Protein 7LOG (pdb70)

CATH classification: 1.10.530.40

B-factor: mean 13.82, std 4.46, range [7.45, 34.15]

Solvent-accessible surface area: 8831 Å² total; per-residue (Å²): 94,19,73,112,3,0,101,96,23,43,25,46,138,68,124,10,28,124,47,114,78,39,72,34,4,0,1,5,16,32,80,13,23,134,41,130,46,71,114,36,0,64,71,59,0,39,149,43,37,66,102,129,6,114,2,74,4,69,110,113,33,0,71,135,7,12,67,94,33,2,69,63,8,34,146,2,3,61,181,36,94,154,15,85,62,9,25,65,38,8,57,74,32,25,78,15,0,16,9,0,11,14,32,59,42,30,70,92,39,10,73,76,27,70,54,3,34,127,46,8,85,87,99,122,48,99,94,0,10,87,38,2,28,159,20,152,19,56,105,102,22,53,103,25,0,102,62,0,15,32,0,3,107,45,19,51,66,94,36,34,210

Structure (mmCIF, N/CA/C/O backbone):
data_7LOG
#
_entry.id   7LOG
#
_cell.length_a   60.248
_cell.length_b   60.248
_cell.length_c   96.119
_cell.angle_alpha   90.000
_cell.angle_beta   90.000
_cell.angle_gamma   120.000
#
_symmetry.space_group_name_H-M   'P 32 2 1'
#
loop_
_entity.id
_entity.type
_entity.pdbx_description
1 polymer Lysozyme
2 non-polymer 3-butylpyridine
3 non-polymer BETA-MERCAPTOETHANOL
4 non-polymer 2-AMINO-2-HYDROXYMETHYL-PROPANE-1,3-DIOL
5 water water
#
loop_
_atom_site.group_PDB
_atom_site.id
_atom_site.type_symbol
_atom_site.label_atom_id
_atom_site.label_alt_id
_atom_site.label_comp_id
_atom_site.label_asym_id
_atom_site.label_entity_id
_atom_site.label_seq_id
_atom_site.pdbx_PDB_ins_code
_atom_site.Cartn_x
_atom_site.Cartn_y
_atom_site.Cartn_z
_atom_site.occupancy
_atom_site.B_iso_or_equiv
_atom_site.auth_seq_id
_atom_site.auth_comp_id
_atom_site.auth_asym_id
_atom_site.auth_atom_id
_atom_site.pdbx_PDB_model_num
ATOM 1 N N . ASN A 1 2 ? -19.516 -0.841 10.216 1.00 10.72 2 ASN A N 1
ATOM 2 C CA . ASN A 1 2 ? -20.829 -0.689 10.823 1.00 10.34 2 ASN A CA 1
ATOM 3 C C . ASN A 1 2 ? -21.118 0.805 10.863 1.00 9.25 2 ASN A C 1
ATOM 4 O O . ASN A 1 2 ? -20.259 1.623 10.526 1.00 9.51 2 ASN A O 1
ATOM 9 N N . ILE A 1 3 ? -22.328 1.166 11.285 1.00 9.28 3 ILE A N 1
ATOM 10 C CA . ILE A 1 3 ? -22.743 2.566 11.235 1.00 9.06 3 ILE A CA 1
ATOM 11 C C . ILE A 1 3 ? -21.843 3.446 12.103 1.00 8.69 3 ILE A C 1
ATOM 12 O O . ILE A 1 3 ? -21.587 4.611 11.771 1.00 9.03 3 ILE A O 1
ATOM 17 N N . PHE A 1 4 ? -21.382 2.925 13.245 1.00 8.90 4 PHE A N 1
ATOM 18 C CA . PHE A 1 4 ? -20.528 3.727 14.119 1.00 9.31 4 PHE A CA 1
ATOM 19 C C . PHE A 1 4 ? -19.194 4.030 13.451 1.00 9.60 4 PHE A C 1
ATOM 20 O O . PHE A 1 4 ? -18.730 5.176 13.467 1.00 10.21 4 PHE A O 1
ATOM 28 N N . GLU A 1 5 ? -18.559 3.016 12.851 1.00 10.06 5 GLU A N 1
ATOM 29 C CA . GLU A 1 5 ? -17.289 3.254 12.168 1.00 10.49 5 GLU A CA 1
ATOM 30 C C . GLU A 1 5 ? -17.476 4.190 10.981 1.00 9.73 5 GLU A C 1
ATOM 31 O O . GLU A 1 5 ? -16.642 5.068 10.731 1.00 10.31 5 GLU A O 1
ATOM 37 N N . MET A 1 6 ? -18.570 4.007 10.243 1.00 9.33 6 MET A N 1
ATOM 38 C CA . MET A 1 6 ? -18.847 4.827 9.070 1.00 9.03 6 MET A CA 1
ATOM 39 C C . MET A 1 6 ? -18.988 6.295 9.450 1.00 8.69 6 MET A C 1
ATOM 40 O O . MET A 1 6 ? -18.333 7.171 8.871 1.00 9.26 6 MET A O 1
ATOM 45 N N . LEU A 1 7 ? -19.829 6.582 10.447 1.00 9.19 7 LEU A N 1
ATOM 46 C CA . LEU A 1 7 ? -20.025 7.965 10.857 1.00 8.88 7 LEU A CA 1
ATOM 47 C C . LEU A 1 7 ? -18.801 8.529 11.568 1.00 9.57 7 LEU A C 1
ATOM 48 O O . LEU A 1 7 ? -18.537 9.729 11.470 1.00 10.23 7 LEU A O 1
ATOM 53 N N . ARG A 1 8 ? -18.038 7.697 12.283 1.00 10.13 8 ARG A N 1
ATOM 54 C CA . ARG A 1 8 ? -16.798 8.188 12.879 1.00 11.02 8 ARG A CA 1
ATOM 55 C C . ARG A 1 8 ? -15.828 8.670 11.802 1.00 11.23 8 ARG A C 1
ATOM 56 O O . ARG A 1 8 ? -15.144 9.687 11.978 1.00 12.28 8 ARG A O 1
ATOM 64 N N . ILE A 1 9 ? -15.766 7.957 10.676 1.00 11.01 9 ILE A N 1
ATOM 65 C CA . ILE A 1 9 ? -14.949 8.404 9.550 1.00 11.85 9 ILE A CA 1
ATOM 66 C C . ILE A 1 9 ? -15.482 9.719 8.997 1.00 10.76 9 ILE A C 1
ATOM 67 O O . ILE A 1 9 ? -14.728 10.670 8.767 1.00 12.57 9 ILE A O 1
ATOM 72 N N . ASP A 1 10 ? -16.796 9.790 8.779 1.00 9.48 10 ASP A N 1
ATOM 73 C CA . ASP A 1 10 ? -17.374 10.965 8.135 1.00 9.36 10 ASP A CA 1
ATOM 74 C C . ASP A 1 10 ? -17.350 12.197 9.029 1.00 9.39 10 ASP A C 1
ATOM 75 O O . ASP A 1 10 ? -17.248 13.320 8.523 1.00 11.62 10 ASP A O 1
ATOM 80 N N . GLU A 1 11 ? -17.445 12.020 10.345 1.00 9.28 11 GLU A N 1
ATOM 81 C CA . GLU A 1 11 ? -17.583 13.148 11.260 1.00 9.32 11 GLU A CA 1
ATOM 82 C C . GLU A 1 11 ? -16.299 13.517 11.994 1.00 10.31 11 GLU A C 1
ATOM 83 O O . GLU A 1 11 ? -16.188 14.648 12.483 1.00 11.78 11 GLU A O 1
ATOM 89 N N . GLY A 1 12 ? -15.344 12.612 12.089 1.00 10.82 12 GLY A N 1
ATOM 90 C CA . GLY A 1 12 ? -14.162 12.879 12.884 1.00 11.62 12 GLY A CA 1
ATOM 91 C C . GLY A 1 12 ? -14.472 12.859 14.376 1.00 10.55 12 GLY A C 1
ATOM 92 O O . GLY A 1 12 ? -15.558 12.488 14.819 1.00 11.48 12 GLY A O 1
ATOM 93 N N . LEU A 1 13 ? -13.480 13.282 15.156 1.00 11.80 13 LEU A N 1
ATOM 94 C CA . LEU A 1 13 ? -13.615 13.376 16.606 1.00 12.36 13 LEU A CA 1
ATOM 95 C C . LEU A 1 13 ? -12.872 14.612 17.079 1.00 12.70 13 LEU A C 1
ATOM 96 O O . LEU A 1 13 ? -11.660 14.724 16.869 1.00 14.00 13 LEU A O 1
ATOM 101 N N . ARG A 1 14 ? -13.596 15.538 17.706 1.00 11.93 14 ARG A N 1
ATOM 102 C CA . ARG A 1 14 ? -13.004 16.731 18.298 1.00 12.77 14 ARG A CA 1
ATOM 103 C C . ARG A 1 14 ? -13.583 16.918 19.692 1.00 11.67 14 ARG A C 1
ATOM 104 O O . ARG A 1 14 ? -14.797 16.821 19.881 1.00 13.21 14 ARG A O 1
ATOM 112 N N . LEU A 1 15 ? -12.720 17.181 20.667 1.00 11.36 15 LEU A N 1
ATOM 113 C CA . LEU A 1 15 ? -13.136 17.224 22.062 1.00 12.49 15 LEU A CA 1
ATOM 114 C C . LEU A 1 15 ? -13.473 18.629 22.551 1.00 11.41 15 LEU A C 1
ATOM 115 O O . LEU A 1 15 ? -13.931 18.779 23.686 1.00 12.89 15 LEU A O 1
ATOM 120 N N . LYS A 1 16 ? -13.269 19.649 21.727 1.00 12.83 16 LYS A N 1
ATOM 121 C CA . LYS A 1 16 ? -13.629 21.022 22.041 1.00 12.29 16 LYS A CA 1
ATOM 122 C C . LYS A 1 16 ? -14.656 21.497 21.024 1.00 10.29 16 LYS A C 1
ATOM 123 O O . LYS A 1 16 ? -14.664 21.041 19.875 1.00 11.31 16 LYS A O 1
ATOM 129 N N . ILE A 1 17 ? -15.514 22.431 21.441 1.00 11.18 17 ILE A N 1
ATOM 130 C CA . ILE A 1 17 ? -16.528 22.972 20.540 1.00 10.27 17 ILE A CA 1
ATOM 131 C C . ILE A 1 17 ? -15.864 23.452 19.264 1.00 9.60 17 ILE A C 1
ATOM 132 O O . ILE A 1 17 ? -14.832 24.130 19.298 1.00 11.93 17 ILE A O 1
ATOM 137 N N . TYR A 1 18 ? -16.446 23.073 18.132 1.00 10.30 18 TYR A N 1
ATOM 138 C CA . TYR A 1 18 ? -15.993 23.459 16.810 1.00 11.93 18 TYR A CA 1
ATOM 139 C C . TYR A 1 18 ? -17.213 23.877 16.002 1.00 10.52 18 TYR A C 1
ATOM 140 O O . TYR A 1 18 ? -18.350 23.802 16.474 1.00 12.04 18 TYR A O 1
ATOM 149 N N . LYS A 1 19 ? -16.990 24.320 14.775 1.00 12.86 19 LYS A N 1
ATOM 150 C CA . LYS A 1 19 ? -18.087 24.632 13.875 1.00 12.30 19 LYS A CA 1
ATOM 151 C C . LYS A 1 19 ? -18.159 23.579 12.780 1.00 12.12 19 LYS A C 1
ATOM 152 O O . LYS A 1 19 ? -17.129 23.159 12.236 1.00 13.88 19 LYS A O 1
ATOM 158 N N . ASP A 1 20 ? -19.376 23.143 12.477 1.00 11.95 20 ASP A N 1
ATOM 159 C CA . ASP A 1 20 ? -19.580 22.167 11.414 1.00 12.22 20 ASP A CA 1
ATOM 160 C C . ASP A 1 20 ? -19.433 22.840 10.053 1.00 10.95 20 ASP A C 1
ATOM 161 O O . ASP A 1 20 ? -19.096 24.020 9.944 1.00 11.96 20 ASP A O 1
ATOM 166 N N . THR A 1 21 ? -19.710 22.090 8.988 1.00 10.88 21 THR A N 1
ATOM 167 C CA . THR A 1 21 ? -19.528 22.631 7.650 1.00 11.37 21 THR A CA 1
ATOM 168 C C . THR A 1 21 ? -20.503 23.759 7.335 1.00 11.82 21 THR A C 1
ATOM 169 O O . THR A 1 21 ? -20.266 24.507 6.378 1.00 13.62 21 THR A O 1
ATOM 173 N N . GLU A 1 22 ? -21.597 23.883 8.092 1.00 11.86 22 GLU A N 1
ATOM 174 C CA . GLU A 1 22 ? -22.558 24.963 7.927 1.00 13.06 22 GLU A CA 1
ATOM 175 C C . GLU A 1 22 ? -22.285 26.139 8.854 1.00 12.67 22 GLU A C 1
ATOM 176 O O . GLU A 1 22 ? -23.020 27.128 8.807 1.00 14.88 22 GLU A O 1
ATOM 182 N N . GLY A 1 23 ? -21.251 26.056 9.687 1.00 12.24 23 GLY A N 1
ATOM 183 C CA . GLY A 1 23 ? -20.922 27.116 10.616 1.00 13.12 23 GLY A CA 1
ATOM 184 C C . GLY A 1 23 ? -21.559 27.006 11.982 1.00 11.69 23 GLY A C 1
ATOM 185 O O . GLY A 1 23 ? -21.479 27.968 12.756 1.00 13.78 23 GLY A O 1
ATOM 186 N N . TYR A 1 24 ? -22.162 25.868 12.320 1.00 10.74 24 TYR A N 1
ATOM 187 C CA . TYR A 1 24 ? -22.910 25.722 13.562 1.00 10.99 24 TYR A CA 1
ATOM 188 C C . TYR A 1 24 ? -22.060 25.048 14.631 1.00 9.82 24 TYR A C 1
ATOM 189 O O . TYR A 1 24 ? -21.323 24.100 14.351 1.00 10.39 24 TYR A O 1
ATOM 198 N N . TYR A 1 25 ? -22.204 25.508 15.872 1.00 10.37 25 TYR A N 1
ATOM 199 C CA . TYR A 1 25 ? -21.448 24.940 16.985 1.00 10.00 25 TYR A CA 1
ATOM 200 C C . TYR A 1 25 ? -21.787 23.470 17.204 1.00 9.29 25 TYR A C 1
ATOM 201 O O . TYR A 1 25 ? -22.960 23.092 17.301 1.00 10.01 25 TYR A O 1
ATOM 210 N N . THR A 1 26 ? -20.736 22.660 17.317 1.00 9.27 26 THR A N 1
ATOM 211 C CA . THR A 1 26 ? -20.777 21.206 17.304 1.00 9.23 26 THR A CA 1
ATOM 212 C C . THR A 1 26 ? -19.672 20.724 18.242 1.00 9.41 26 THR A C 1
ATOM 213 O O . THR A 1 26 ? -18.752 21.479 18.568 1.00 9.96 26 THR A O 1
ATOM 217 N N . ILE A 1 27 ? -19.745 19.467 18.681 1.00 9.38 27 ILE A N 1
ATOM 218 C CA . ILE A 1 27 ? -18.663 18.875 19.464 1.00 9.74 27 ILE A CA 1
ATOM 219 C C . ILE A 1 27 ? -18.646 17.372 19.231 1.00 9.05 27 ILE A C 1
ATOM 220 O O . ILE A 1 27 ? -19.618 16.783 18.747 1.00 9.08 27 ILE A O 1
ATOM 225 N N . GLY A 1 28 ? -17.522 16.752 19.570 1.00 9.66 28 GLY A N 1
ATOM 226 C CA . GLY A 1 28 ? -17.465 15.302 19.585 1.00 9.42 28 GLY A CA 1
ATOM 227 C C . GLY A 1 28 ? -17.413 14.722 18.187 1.00 9.32 28 GLY A C 1
ATOM 228 O O . GLY A 1 28 ? -16.639 15.172 17.331 1.00 10.21 28 GLY A O 1
ATOM 229 N N . ILE A 1 29 ? -18.242 13.703 17.961 1.00 9.08 29 ILE A N 1
ATOM 230 C CA . ILE A 1 29 ? -18.375 13.039 16.674 1.00 9.25 29 ILE A CA 1
ATOM 231 C C . ILE A 1 29 ? -19.606 13.624 15.985 1.00 8.80 29 ILE A C 1
ATOM 232 O O . ILE A 1 29 ? -20.651 12.974 15.869 1.00 9.42 29 ILE A O 1
ATOM 237 N N . GLY A 1 30 ? -19.505 14.889 15.587 1.00 9.61 30 GLY A N 1
ATOM 238 C CA . GLY A 1 30 ? -20.589 15.537 14.876 1.00 10.18 30 GLY A CA 1
ATOM 239 C C . GLY A 1 30 ? -21.848 15.809 15.677 1.00 9.66 30 GLY A C 1
ATOM 240 O O . GLY A 1 30 ? -22.942 15.815 15.101 1.00 10.35 30 GLY A O 1
ATOM 241 N N . HIS A 1 31 ? -21.737 16.057 16.978 1.00 9.18 31 HIS A N 1
ATOM 242 C CA . HIS A 1 31 ? -22.919 16.361 17.776 1.00 9.87 31 HIS A CA 1
ATOM 243 C C . HIS A 1 31 ? -23.256 17.844 17.656 1.00 9.28 31 HIS A C 1
ATOM 244 O O . HIS A 1 31 ? -22.571 18.689 18.242 1.00 9.52 31 HIS A O 1
ATOM 251 N N . LEU A 1 32 ? -24.335 18.166 16.941 1.00 10.68 32 LEU A N 1
ATOM 252 C CA . LEU A 1 32 ? -24.783 19.552 16.839 1.00 10.49 32 LEU A CA 1
ATOM 253 C C . LEU A 1 32 ? -25.221 20.064 18.208 1.00 10.27 32 LEU A C 1
ATOM 254 O O . LEU A 1 32 ? -26.012 19.420 18.904 1.00 12.02 32 LEU A O 1
ATOM 259 N N . LEU A 1 33 ? -24.715 21.237 18.591 1.00 10.08 33 LEU A N 1
ATOM 260 C CA . LEU A 1 33 ? -25.121 21.861 19.842 1.00 10.44 33 LEU A CA 1
ATOM 261 C C . LEU A 1 33 ? -26.226 22.889 19.646 1.00 11.48 33 LEU A C 1
ATOM 262 O O . LEU A 1 33 ? -27.226 22.865 20.371 1.00 12.76 33 LEU A O 1
ATOM 267 N N . THR A 1 34 ? -26.071 23.788 18.677 1.00 12.32 34 THR A N 1
ATOM 268 C CA . THR A 1 34 ? -27.077 24.813 18.445 1.00 12.66 34 THR A CA 1
ATOM 269 C C . THR A 1 34 ? -26.810 25.447 17.093 1.00 12.66 34 THR A C 1
ATOM 270 O O . THR A 1 34 ? -25.674 25.457 16.619 1.00 12.97 34 THR A O 1
ATOM 274 N N . LYS A 1 35 ? -27.866 25.976 16.485 1.00 14.14 35 LYS A N 1
ATOM 275 C CA . LYS A 1 35 ? -27.721 26.828 15.316 1.00 14.96 35 LYS A CA 1
ATOM 276 C C . LYS A 1 35 ? -27.620 28.302 15.685 1.00 15.63 35 LYS A C 1
ATOM 277 O O . LYS A 1 35 ? -27.450 29.143 14.795 1.00 16.92 35 LYS A O 1
ATOM 283 N N . SER A 1 36 ? -27.690 28.625 16.973 1.00 15.48 36 SER A N 1
ATOM 284 C CA . SER A 1 36 ? -27.563 30.006 17.407 1.00 16.34 36 SER A CA 1
ATOM 285 C C . SER A 1 36 ? -26.122 30.474 17.232 1.00 15.31 36 SER A C 1
ATOM 286 O O . SER A 1 36 ? -25.186 29.693 17.425 1.00 15.02 36 SER A O 1
ATOM 289 N N . PRO A 1 37 ? -25.905 31.746 16.879 1.00 16.36 37 PRO A N 1
ATOM 290 C CA . PRO A 1 37 ? -24.532 32.264 16.810 1.00 17.17 37 PRO A CA 1
ATOM 291 C C . PRO A 1 37 ? -23.880 32.475 18.169 1.00 16.42 37 PRO A C 1
ATOM 292 O O . PRO A 1 37 ? -22.705 32.859 18.219 1.00 18.51 37 PRO A O 1
ATOM 296 N N . SER A 1 38 ? -24.582 32.209 19.267 1.00 15.70 38 SER A N 1
ATOM 297 C CA . SER A 1 38 ? -24.067 32.467 20.605 1.00 15.40 38 SER A CA 1
ATOM 298 C C . SER A 1 38 ? -23.269 31.266 21.106 1.00 14.07 38 SER A C 1
ATOM 299 O O . SER A 1 38 ? -23.826 30.177 21.301 1.00 14.20 38 SER A O 1
ATOM 302 N N . LEU A 1 39 ? -21.969 31.471 21.332 1.00 14.13 39 LEU A N 1
ATOM 303 C CA . LEU A 1 39 ? -21.155 30.421 21.934 1.00 14.08 39 LEU A CA 1
ATOM 304 C C . LEU A 1 39 ? -21.650 30.070 23.331 1.00 12.48 39 LEU A C 1
ATOM 305 O O . LEU A 1 39 ? -21.580 28.905 23.741 1.00 12.71 39 LEU A O 1
ATOM 310 N N . ASN A 1 40 ? -22.164 31.054 24.073 1.00 13.65 40 ASN A N 1
ATOM 311 C CA . ASN A 1 40 ? -22.715 30.754 25.389 1.00 13.04 40 ASN A CA 1
ATOM 312 C C . ASN A 1 40 ? -23.909 29.816 25.279 1.00 12.19 40 ASN A C 1
ATOM 313 O O . ASN A 1 40 ? -24.059 28.895 26.089 1.00 12.14 40 ASN A O 1
ATOM 318 N N . ALA A 1 41 ? -24.765 30.022 24.276 1.00 13.29 41 ALA A N 1
ATOM 319 C CA . ALA A 1 41 ? -25.884 29.109 24.075 1.00 12.77 41 ALA A CA 1
ATOM 320 C C . ALA A 1 41 ? -25.393 27.700 23.777 1.00 11.09 41 ALA A C 1
ATOM 321 O O . ALA A 1 41 ? -25.968 26.720 24.267 1.00 11.39 41 ALA A O 1
ATOM 323 N N . ALA A 1 42 ? -24.338 27.580 22.963 1.00 10.91 42 ALA A N 1
ATOM 324 C CA . ALA A 1 42 ? -23.764 26.269 22.673 1.00 10.74 42 ALA A CA 1
ATOM 325 C C . ALA A 1 42 ? -23.212 25.619 23.931 1.00 9.86 42 ALA A C 1
ATOM 326 O O . ALA A 1 42 ? -23.376 24.410 24.138 1.00 10.69 42 ALA A O 1
ATOM 328 N N . LYS A 1 43 ? -22.539 26.408 24.775 1.00 10.52 43 LYS A N 1
ATOM 329 C CA . LYS A 1 43 ? -21.975 25.874 26.011 1.00 11.39 43 LYS A CA 1
ATOM 330 C C . LYS A 1 43 ? -23.065 25.388 26.958 1.00 10.55 43 LYS A C 1
ATOM 331 O O . LYS A 1 43 ? -22.903 24.360 27.625 1.00 10.99 43 LYS A O 1
ATOM 337 N N . SER A 1 44 ? -24.187 26.105 27.019 1.00 10.79 44 SER A N 1
ATOM 338 C CA . SER A 1 44 ? -25.307 25.641 27.833 1.00 11.30 44 SER A CA 1
ATOM 339 C C . SER A 1 44 ? -25.844 24.317 27.310 1.00 10.89 44 SER A C 1
ATOM 340 O O . SER A 1 44 ? -26.090 23.383 28.083 1.00 11.42 44 SER A O 1
ATOM 343 N N . GLU A 1 45 ? -26.034 24.215 25.992 1.00 10.90 45 GLU A N 1
ATOM 344 C CA . GLU A 1 45 ? -26.492 22.952 25.425 1.00 10.55 45 GLU A CA 1
ATOM 345 C C . GLU A 1 45 ? -25.528 21.825 25.761 1.00 10.26 45 GLU A C 1
ATOM 346 O O . GLU A 1 45 ? -25.954 20.713 26.096 1.00 10.95 45 GLU A O 1
ATOM 352 N N . LEU A 1 46 ? -24.223 22.098 25.694 1.00 10.13 46 LEU A N 1
ATOM 353 C CA . LEU A 1 46 ? -23.242 21.064 26.002 1.00 10.52 46 LEU A CA 1
ATOM 354 C C . LEU A 1 46 ? -23.370 20.602 27.448 1.00 9.52 46 LEU A C 1
ATOM 355 O O . LEU A 1 46 ? -23.393 19.399 27.730 1.00 10.38 46 LEU A O 1
ATOM 360 N N . ASP A 1 47 ? -23.447 21.550 28.382 1.00 9.62 47 ASP A N 1
ATOM 361 C CA . ASP A 1 47 ? -23.537 21.184 29.789 1.00 10.67 47 ASP A CA 1
ATOM 362 C C . ASP A 1 47 ? -24.792 20.367 30.062 1.00 10.40 47 ASP A C 1
ATOM 363 O O . ASP A 1 47 ? -24.757 19.397 30.826 1.00 11.29 47 ASP A O 1
ATOM 368 N N . LYS A 1 48 ? -25.909 20.754 29.448 1.00 10.19 48 LYS A N 1
ATOM 369 C CA . LYS A 1 48 ? -27.153 19.996 29.566 1.00 10.51 48 LYS A CA 1
ATOM 370 C C . LYS A 1 48 ? -26.996 18.580 29.017 1.00 10.12 48 LYS A C 1
ATOM 371 O O . LYS A 1 48 ? -27.485 17.608 29.614 1.00 10.08 48 LYS A O 1
ATOM 377 N N . ALA A 1 49 ? -26.304 18.447 27.881 1.00 9.70 49 ALA A N 1
ATOM 378 C CA . ALA A 1 49 ? -26.145 17.144 27.241 1.00 10.23 49 ALA A CA 1
ATOM 379 C C . ALA A 1 49 ? -25.263 16.209 28.061 1.00 9.45 49 ALA A C 1
ATOM 380 O O . ALA A 1 49 ? -25.513 14.999 28.111 1.00 10.14 49 ALA A O 1
ATOM 382 N N . ILE A 1 50 ? -24.207 16.745 28.677 1.00 10.16 50 ILE A N 1
ATOM 383 C CA . ILE A 1 50 ? -23.232 15.928 29.400 1.00 10.71 50 ILE A CA 1
ATOM 384 C C . ILE A 1 50 ? -23.608 15.748 30.871 1.00 11.82 50 ILE A C 1
ATOM 385 O O . ILE A 1 50 ?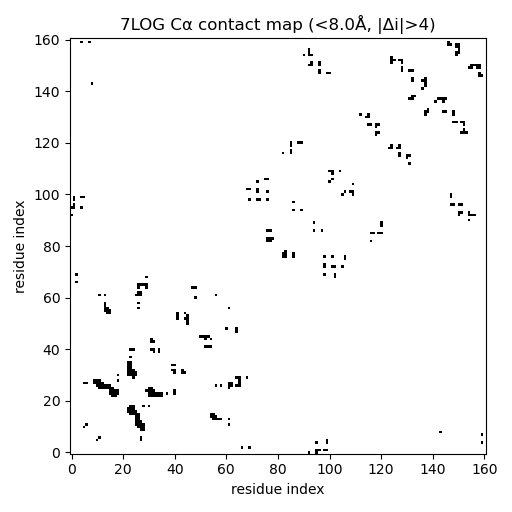 -23.250 14.736 31.486 1.00 12.18 50 ILE A O 1
ATOM 390 N N . GLY A 1 51 ? -24.306 16.714 31.455 1.00 11.02 51 GLY A N 1
ATOM 391 C CA . GLY A 1 51 ? -24.652 16.655 32.859 1.00 12.09 51 GLY A CA 1
ATOM 392 C C . GLY A 1 51 ? -23.615 17.229 33.795 1.00 11.87 51 GLY A C 1
ATOM 393 O O . GLY A 1 51 ? -23.611 16.879 34.982 1.00 13.84 51 GLY A O 1
ATOM 394 N N . ARG A 1 52 ? -22.734 18.096 33.307 1.00 12.23 52 ARG A N 1
ATOM 395 C CA . ARG A 1 52 ? -21.771 18.782 34.156 1.00 13.76 52 ARG A CA 1
ATOM 396 C C . ARG A 1 52 ? -21.355 20.056 33.440 1.00 12.41 52 ARG A C 1
ATOM 397 O O . ARG A 1 52 ? -21.650 20.252 32.262 1.00 12.38 52 ARG A O 1
ATOM 405 N N . ASN A 1 53 ? -20.656 20.917 34.171 1.00 12.80 53 ASN A N 1
ATOM 406 C CA . ASN A 1 53 ? -20.149 22.177 33.639 1.00 13.08 53 ASN A CA 1
ATOM 407 C C . ASN A 1 53 ? -18.864 21.885 32.871 1.00 12.94 53 ASN A C 1
ATOM 408 O O . ASN A 1 53 ? -17.819 21.625 33.476 1.00 13.96 53 ASN A O 1
ATOM 413 N N . CYS A 1 54 ? -18.935 21.927 31.540 1.00 12.52 54 CYS A N 1
ATOM 414 C CA . CYS A 1 54 ? -17.858 21.439 30.686 1.00 13.09 54 CYS A CA 1
ATOM 415 C C . CYS A 1 54 ? -16.914 22.519 30.189 1.00 13.08 54 CYS A C 1
ATOM 416 O O . CYS A 1 54 ? -15.812 22.184 29.735 1.00 14.23 54 CYS A O 1
ATOM 419 N N . ASN A 1 55 ? -17.341 23.774 30.169 1.00 14.28 55 ASN A N 1
ATOM 420 C CA . ASN A 1 55 ? -16.498 24.846 29.646 1.00 18.26 55 ASN A CA 1
ATOM 421 C C . ASN A 1 55 ? -16.142 24.621 28.172 1.00 16.56 55 ASN A C 1
ATOM 422 O O . ASN A 1 55 ? -15.089 25.059 27.708 1.00 17.83 55 ASN A O 1
ATOM 427 N N . GLY A 1 56 ? -16.995 23.919 27.419 1.00 13.68 56 GLY A N 1
ATOM 428 C CA . GLY A 1 56 ? -16.753 23.704 26.004 1.00 12.90 56 GLY A CA 1
ATOM 429 C C . GLY A 1 56 ? -15.830 22.557 25.656 1.00 11.31 56 GLY A C 1
ATOM 430 O O . GLY A 1 56 ? -15.425 22.449 24.491 1.00 11.84 56 GLY A O 1
ATOM 431 N N . VAL A 1 57 ? -15.501 21.688 26.612 1.00 11.69 57 VAL A N 1
ATOM 432 C CA . VAL A 1 57 ? -14.544 20.607 26.411 1.00 11.73 57 VAL A CA 1
ATOM 433 C C . VAL A 1 57 ? -15.104 19.336 27.033 1.00 11.44 57 VAL A C 1
ATOM 434 O O . VAL A 1 57 ? -15.614 19.363 28.159 1.00 12.07 57 VAL A O 1
ATOM 438 N N . ILE A 1 58 ? -14.986 18.213 26.313 1.00 12.07 58 ILE A N 1
ATOM 439 C CA . ILE A 1 58 ? -15.445 16.918 26.802 1.00 11.18 58 ILE A CA 1
ATOM 440 C C . ILE A 1 58 ? -14.326 15.888 26.665 1.00 11.91 58 ILE A C 1
ATOM 441 O O . ILE A 1 58 ? -13.302 16.127 26.024 1.00 13.38 58 ILE A O 1
ATOM 446 N N . THR A 1 59 ? -14.535 14.729 27.286 1.00 12.81 59 THR A N 1
ATOM 447 C CA . THR A 1 59 ? -13.626 13.601 27.151 1.00 13.82 59 THR A CA 1
ATOM 448 C C . THR A 1 59 ? -14.045 12.715 25.979 1.00 12.97 59 THR A C 1
ATOM 449 O O . THR A 1 59 ? -15.157 12.810 25.452 1.00 12.03 59 THR A O 1
ATOM 453 N N . LYS A 1 60 ? -13.135 11.823 25.584 1.00 14.37 60 LYS A N 1
ATOM 454 C CA . LYS A 1 60 ? -13.443 10.883 24.510 1.00 14.26 60 LYS A CA 1
ATOM 455 C C . LYS A 1 60 ? -14.607 9.975 24.887 1.00 12.93 60 LYS A C 1
ATOM 456 O O . LYS A 1 60 ? -15.482 9.700 24.054 1.00 12.33 60 LYS A O 1
ATOM 462 N N . ASP A 1 61 ? -14.642 9.506 26.140 1.00 13.96 61 ASP A N 1
ATOM 463 C CA . ASP A 1 61 ? -15.762 8.684 26.592 1.00 13.41 61 ASP A CA 1
ATOM 464 C C . ASP A 1 61 ? -17.080 9.433 26.443 1.00 11.90 61 ASP A C 1
ATOM 465 O O . ASP A 1 61 ? -18.083 8.862 25.999 1.00 11.96 61 ASP A O 1
ATOM 470 N N . GLU A 1 62 ? -17.099 10.711 26.831 1.00 11.77 62 GLU A N 1
ATOM 471 C CA . GLU A 1 62 ? -18.316 11.507 26.709 1.00 11.29 62 GLU A CA 1
ATOM 472 C C . GLU A 1 62 ? -18.708 11.698 25.249 1.00 10.84 62 GLU A C 1
ATOM 473 O O . GLU A 1 62 ? -19.891 11.597 24.897 1.00 10.42 62 GLU A O 1
ATOM 479 N N . ALA A 1 63 ? -17.728 11.966 24.380 1.00 10.58 63 ALA A N 1
ATOM 480 C CA . ALA A 1 63 ? -18.020 12.086 22.955 1.00 10.35 63 ALA A CA 1
ATOM 481 C C . ALA A 1 63 ? -18.628 10.799 22.411 1.00 10.26 63 ALA A C 1
ATOM 482 O O . ALA A 1 63 ? -19.573 10.833 21.613 1.00 9.95 63 ALA A O 1
ATOM 484 N N . GLU A 1 64 ? -18.091 9.652 22.818 1.00 10.52 64 GLU A N 1
ATOM 485 C CA . GLU A 1 64 ? -18.601 8.381 22.316 1.00 10.73 64 GLU A CA 1
ATOM 486 C C . GLU A 1 64 ? -19.995 8.079 22.849 1.00 9.55 64 GLU A C 1
ATOM 487 O O . GLU A 1 64 ? -20.812 7.475 22.140 1.00 10.11 64 GLU A O 1
ATOM 493 N N . LYS A 1 65 ? -20.278 8.493 24.086 1.00 10.27 65 LYS A N 1
ATOM 494 C CA . LYS A 1 65 ? -21.613 8.324 24.650 1.00 10.89 65 LYS A CA 1
ATOM 495 C C . LYS A 1 65 ? -22.638 9.165 23.901 1.00 9.79 65 LYS A C 1
ATOM 496 O O . LYS A 1 65 ? -23.715 8.674 23.541 1.00 10.48 65 LYS A O 1
ATOM 502 N N . LEU A 1 66 ? -22.331 10.448 23.681 1.00 9.90 66 LEU A N 1
ATOM 503 C CA . LEU A 1 66 ? -23.226 11.291 22.893 1.00 10.04 66 LEU A CA 1
ATOM 504 C C . LEU A 1 66 ? -23.444 10.700 21.511 1.00 9.64 66 LEU A C 1
ATOM 505 O O . LEU A 1 66 ? -24.562 10.717 20.987 1.00 10.18 66 LEU A O 1
ATOM 510 N N . PHE A 1 67 ? -22.374 10.190 20.900 1.00 9.17 67 PHE A N 1
ATOM 511 C CA . PHE A 1 67 ? -22.460 9.608 19.566 1.00 9.07 67 PHE A CA 1
ATOM 512 C C . PHE A 1 67 ? -23.414 8.418 19.537 1.00 9.06 67 PHE A C 1
ATOM 513 O O . PHE A 1 67 ? -24.245 8.307 18.630 1.00 9.12 67 PHE A O 1
ATOM 521 N N . ASN A 1 68 ? -23.327 7.524 20.528 1.00 9.31 68 ASN A N 1
ATOM 522 C CA . ASN A 1 68 ? -24.256 6.396 20.573 1.00 9.81 68 ASN A CA 1
ATOM 523 C C . ASN A 1 68 ? -25.695 6.886 20.680 1.00 9.39 68 ASN A C 1
ATOM 524 O O . ASN A 1 68 ? -26.592 6.362 20.010 1.00 10.06 68 ASN A O 1
ATOM 529 N N . GLN A 1 69 ? -25.934 7.886 21.535 1.00 9.30 69 GLN A N 1
ATOM 530 C CA . GLN A 1 69 ? -27.273 8.453 21.653 1.00 9.45 69 GLN A CA 1
ATOM 531 C C . GLN A 1 69 ? -27.746 9.031 20.326 1.00 9.51 69 GLN A C 1
ATOM 532 O O . GLN A 1 69 ? -28.911 8.865 19.949 1.00 10.16 69 GLN A O 1
ATOM 538 N N . ASP A 1 70 ? -26.856 9.731 19.617 1.00 9.39 70 ASP A N 1
ATOM 539 C CA . ASP A 1 70 ? -27.230 10.391 18.373 1.00 9.54 70 ASP A CA 1
ATOM 540 C C . ASP A 1 70 ? -27.525 9.380 17.268 1.00 9.33 70 ASP A C 1
ATOM 541 O O . ASP A 1 70 ? -28.451 9.580 16.473 1.00 10.86 70 ASP A O 1
ATOM 546 N N . VAL A 1 71 ? -26.733 8.309 17.177 1.00 9.03 71 VAL A N 1
ATOM 547 C CA . VAL A 1 71 ? -27.018 7.262 16.199 1.00 8.91 71 VAL A CA 1
ATOM 548 C C . VAL A 1 71 ? -28.362 6.614 16.503 1.00 9.11 71 VAL A C 1
ATOM 549 O O . VAL A 1 71 ? -29.196 6.414 15.609 1.00 9.98 71 VAL A O 1
ATOM 553 N N . ASP A 1 72 ? -28.595 6.286 17.778 1.00 9.68 72 ASP A N 1
ATOM 554 C CA . ASP A 1 72 ? -29.866 5.671 18.146 1.00 10.69 72 ASP A CA 1
ATOM 555 C C . ASP A 1 72 ? -31.034 6.589 17.821 1.00 10.77 72 ASP A C 1
ATOM 556 O O . ASP A 1 72 ? -32.085 6.125 17.365 1.00 11.54 72 ASP A O 1
ATOM 561 N N . ALA A 1 73 ? -30.870 7.894 18.057 1.00 11.23 73 ALA A N 1
ATOM 562 C CA . ALA A 1 73 ? -31.938 8.841 17.761 1.00 12.33 73 ALA A CA 1
ATOM 563 C C . ALA A 1 73 ? -32.250 8.869 16.269 1.00 11.84 73 ALA A C 1
ATOM 564 O O . ALA A 1 73 ? -33.415 8.988 15.873 1.00 13.17 73 ALA A O 1
ATOM 566 N N . ALA A 1 74 ? -31.221 8.754 15.425 1.00 11.41 74 ALA A N 1
ATOM 567 C CA . ALA A 1 74 ? -31.447 8.717 13.984 1.00 11.20 74 ALA A CA 1
ATOM 568 C C . ALA A 1 74 ? -32.226 7.468 13.587 1.00 10.49 74 ALA A C 1
ATOM 569 O O . ALA A 1 74 ? -33.170 7.533 12.789 1.00 11.82 74 ALA A O 1
ATOM 571 N N . VAL A 1 75 ? -31.836 6.315 14.140 1.00 10.49 75 VAL A N 1
ATOM 572 C CA . VAL A 1 75 ? -32.539 5.061 13.865 1.00 10.99 75 VAL A CA 1
ATOM 573 C C . VAL A 1 75 ? -33.990 5.150 14.312 1.00 11.34 75 VAL A C 1
ATOM 574 O O . VAL A 1 75 ? -34.912 4.784 13.574 1.00 12.06 75 VAL A O 1
ATOM 578 N N . ARG A 1 76 ? -34.214 5.601 15.544 1.00 12.75 76 ARG A N 1
ATOM 579 C CA . ARG A 1 76 ? -35.586 5.661 16.032 1.00 15.10 76 ARG A CA 1
ATOM 580 C C . ARG A 1 76 ? -36.416 6.664 15.240 1.00 15.68 76 ARG A C 1
ATOM 581 O O . ARG A 1 76 ? -37.614 6.442 15.033 1.00 16.80 76 ARG A O 1
ATOM 589 N N . GLY A 1 77 ? -35.800 7.747 14.767 1.00 15.16 77 GLY A N 1
ATOM 590 C CA . GLY A 1 77 ? -36.522 8.682 13.919 1.00 16.65 77 GLY A CA 1
ATOM 591 C C . GLY A 1 77 ? -36.965 8.058 12.610 1.00 14.66 77 GLY A C 1
ATOM 592 O O . GLY A 1 77 ? -38.085 8.292 12.147 1.00 16.50 77 GLY A O 1
ATOM 593 N N . ILE A 1 78 ? -36.089 7.262 11.990 1.00 12.00 78 ILE A N 1
ATOM 594 C CA . ILE A 1 78 ? -36.474 6.519 10.794 1.00 11.44 78 ILE A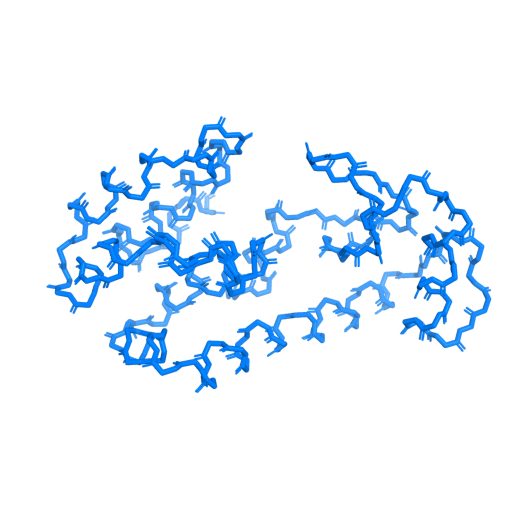 CA 1
ATOM 595 C C . ILE A 1 78 ? -37.644 5.594 11.101 1.00 11.54 78 ILE A C 1
ATOM 596 O O . ILE A 1 78 ? -38.642 5.558 10.372 1.00 12.27 78 ILE A O 1
ATOM 601 N N . LEU A 1 79 ? -37.540 4.834 12.192 1.00 11.77 79 LEU A N 1
ATOM 602 C CA . LEU A 1 79 ? -38.546 3.819 12.479 1.00 12.75 79 LEU A CA 1
ATOM 603 C C . LEU A 1 79 ? -39.893 4.417 12.856 1.00 14.38 79 LEU A C 1
ATOM 604 O O . LEU A 1 79 ? -40.919 3.749 12.688 1.00 16.20 79 LEU A O 1
ATOM 609 N N . ARG A 1 80 ? -39.918 5.653 13.347 1.00 13.52 80 ARG A N 1
ATOM 610 C CA . ARG A 1 80 ? -41.170 6.313 13.691 1.00 15.32 80 ARG A CA 1
ATOM 611 C C . ARG A 1 80 ? -41.788 7.062 12.519 1.00 14.30 80 ARG A C 1
ATOM 612 O O . ARG A 1 80 ? -42.917 7.552 12.642 1.00 17.56 80 ARG A O 1
ATOM 620 N N . ASN A 1 81 ? -41.088 7.155 11.394 1.00 13.93 81 ASN A N 1
ATOM 621 C CA . ASN A 1 81 ? -41.508 7.979 10.271 1.00 14.41 81 ASN A CA 1
ATOM 622 C C . ASN A 1 81 ? -42.187 7.087 9.238 1.00 14.11 81 ASN A C 1
ATOM 623 O O . ASN A 1 81 ? -41.568 6.154 8.715 1.00 14.05 81 ASN A O 1
ATOM 628 N N . ALA A 1 82 ? -43.456 7.378 8.940 1.00 15.79 82 ALA A N 1
ATOM 629 C CA . ALA A 1 82 ? -44.240 6.503 8.076 1.00 17.00 82 ALA A CA 1
ATOM 630 C C . ALA A 1 82 ? -43.722 6.465 6.644 1.00 16.14 82 ALA A C 1
ATOM 631 O O . ALA A 1 82 ? -44.012 5.507 5.920 1.00 17.58 82 ALA A O 1
ATOM 633 N N . LYS A 1 83 ? -42.974 7.479 6.215 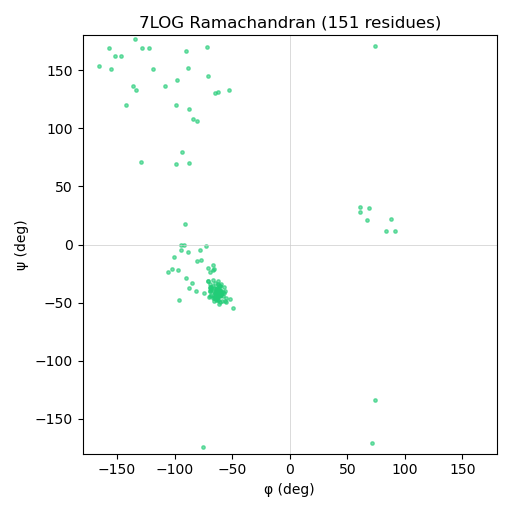1.00 16.15 83 LYS A N 1
ATOM 634 C CA . LYS A 1 83 ? -42.401 7.472 4.875 1.00 16.37 83 LYS A CA 1
ATOM 635 C C . LYS A 1 83 ? -41.045 6.780 4.832 1.00 14.37 83 LYS A C 1
ATOM 636 O O . LYS A 1 83 ? -40.742 6.074 3.863 1.00 16.15 83 LYS A O 1
ATOM 642 N N . LEU A 1 84 ? -40.228 6.956 5.872 1.00 13.18 84 LEU A N 1
ATOM 643 C CA . LEU A 1 84 ? -38.877 6.404 5.864 1.00 12.35 84 LEU A CA 1
ATOM 644 C C . LEU A 1 84 ? -38.858 4.929 6.247 1.00 11.75 84 LEU A C 1
ATOM 645 O O . LEU A 1 84 ? -38.102 4.147 5.657 1.00 11.75 84 LEU A O 1
ATOM 650 N N . LYS A 1 85 ? -39.664 4.534 7.237 1.00 12.04 85 LYS A N 1
ATOM 651 C CA . LYS A 1 85 ? -39.607 3.160 7.736 1.00 12.20 85 LYS A CA 1
ATOM 652 C C . LYS A 1 85 ? -39.794 2.104 6.656 1.00 11.66 85 LYS A C 1
ATOM 653 O O . LYS A 1 85 ? -38.991 1.155 6.613 1.00 11.71 85 LYS A O 1
ATOM 659 N N . PRO A 1 86 ? -40.809 2.172 5.787 1.00 12.28 86 PRO A N 1
ATOM 660 C CA . PRO A 1 86 ? -40.947 1.106 4.782 1.00 13.27 86 PRO A CA 1
ATOM 661 C C . PRO A 1 86 ? -39.745 0.999 3.865 1.00 11.95 86 PRO A C 1
ATOM 662 O O . PRO A 1 86 ? -39.367 -0.111 3.470 1.00 13.57 86 PRO A O 1
ATOM 666 N N . VAL A 1 87 ? -39.123 2.123 3.510 1.00 11.96 87 VAL A N 1
ATOM 667 C CA . VAL A 1 87 ? -37.938 2.048 2.664 1.00 11.68 87 VAL A CA 1
ATOM 668 C C . VAL A 1 87 ? -36.771 1.454 3.441 1.00 10.65 87 VAL A C 1
ATOM 669 O O . VAL A 1 87 ? -36.057 0.577 2.945 1.00 10.68 87 VAL A O 1
ATOM 673 N N . TYR A 1 88 ? -36.567 1.922 4.672 1.00 10.61 88 TYR A N 1
ATOM 674 C CA . TYR A 1 88 ? -35.500 1.387 5.514 1.00 10.77 88 TYR A CA 1
ATOM 675 C C . TYR A 1 88 ? -35.621 -0.125 5.658 1.00 10.73 88 TYR A C 1
ATOM 676 O O . TYR A 1 88 ? -34.638 -0.863 5.507 1.00 11.11 88 TYR A O 1
ATOM 685 N N . ASP A 1 89 ? -36.836 -0.605 5.935 1.00 10.99 89 ASP A N 1
ATOM 686 C CA . ASP A 1 89 ? -37.050 -2.034 6.127 1.00 12.04 89 ASP A CA 1
ATOM 687 C C . ASP A 1 89 ? -36.815 -2.831 4.850 1.00 12.22 89 ASP A C 1
ATOM 688 O O . ASP A 1 89 ? -36.568 -4.040 4.926 1.00 13.59 89 ASP A O 1
ATOM 693 N N . SER A 1 90 ? -36.887 -2.190 3.682 1.00 10.96 90 SER A N 1
ATOM 694 C CA . SER A 1 90 ? -36.636 -2.877 2.420 1.00 11.34 90 SER A CA 1
ATOM 695 C C . SER A 1 90 ? -35.155 -3.032 2.109 1.00 10.32 90 SER A C 1
ATOM 696 O O . SER A 1 90 ? -34.810 -3.815 1.217 1.00 10.97 90 SER A O 1
ATOM 699 N N . LEU A 1 91 ? -34.286 -2.313 2.817 1.00 10.23 91 LEU A N 1
ATOM 700 C CA . LEU A 1 91 ? -32.861 -2.285 2.526 1.00 10.75 91 LEU A CA 1
ATOM 701 C C . LEU A 1 91 ? -32.107 -3.390 3.256 1.00 11.14 91 LEU A C 1
ATOM 702 O O . LEU A 1 91 ? -32.498 -3.827 4.341 1.00 12.03 91 LEU A O 1
ATOM 707 N N . ASP A 1 92 ? -30.995 -3.811 2.658 1.00 10.48 92 ASP A N 1
ATOM 708 C CA . ASP A 1 92 ? -30.003 -4.642 3.324 1.00 10.80 92 A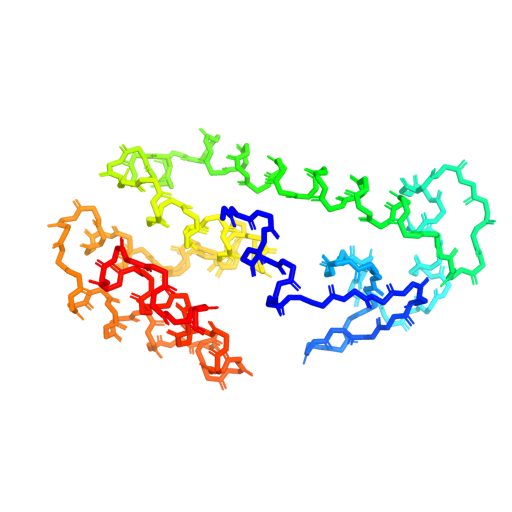SP A CA 1
ATOM 709 C C . ASP A 1 92 ? -29.241 -3.819 4.372 1.00 10.45 92 ASP A C 1
ATOM 710 O O . ASP A 1 92 ? -29.327 -2.588 4.424 1.00 10.29 92 ASP A O 1
ATOM 715 N N . ALA A 1 93 ? -28.449 -4.517 5.197 1.00 12.57 93 ALA A N 1
ATOM 716 C CA . ALA A 1 93 ? -27.830 -3.881 6.359 1.00 12.27 93 ALA A CA 1
ATOM 717 C C . ALA A 1 93 ? -26.841 -2.785 5.965 1.00 11.20 93 ALA A C 1
ATOM 718 O O . ALA A 1 93 ? -26.745 -1.756 6.648 1.00 12.53 93 ALA A O 1
ATOM 720 N N . VAL A 1 94 ? -26.077 -2.991 4.890 1.00 11.27 94 VAL A N 1
ATOM 721 C CA . VAL A 1 94 ? -25.096 -1.984 4.495 1.00 10.71 94 VAL A CA 1
ATOM 722 C C . VAL A 1 94 ? -25.802 -0.719 4.028 1.00 9.36 94 VAL A C 1
ATOM 723 O O . VAL A 1 94 ? -25.443 0.402 4.416 1.00 9.95 94 VAL A O 1
ATOM 727 N N . ARG A 1 95 ? -26.830 -0.880 3.194 1.00 9.03 95 ARG A N 1
ATOM 728 C CA . ARG A 1 95 ? -27.579 0.284 2.747 1.00 9.05 95 ARG A CA 1
ATOM 729 C C . ARG A 1 95 ? -28.349 0.941 3.887 1.00 8.53 95 ARG A C 1
ATOM 730 O O . ARG A 1 95 ? -28.530 2.161 3.869 1.00 8.64 95 ARG A O 1
ATOM 738 N N . ARG A 1 96 ? -28.793 0.171 4.889 1.00 9.13 96 ARG A N 1
ATOM 739 C CA . ARG A 1 96 ? -29.399 0.798 6.063 1.00 9.02 96 ARG A CA 1
ATOM 740 C C . ARG A 1 96 ? -28.424 1.743 6.754 1.00 8.75 96 ARG A C 1
ATOM 741 O O . ARG A 1 96 ? -28.837 2.780 7.292 1.00 9.15 96 ARG A O 1
ATOM 749 N N . CYS A 1 97 ? -27.129 1.415 6.744 1.00 8.88 97 CYS A N 1
ATOM 750 C CA . CYS A 1 97 ? -26.141 2.326 7.311 1.00 8.94 97 CYS A CA 1
ATOM 751 C C . CYS A 1 97 ? -26.099 3.638 6.540 1.00 8.53 97 CYS A C 1
ATOM 752 O O . CYS A 1 97 ? -26.001 4.714 7.145 1.00 8.86 97 CYS A O 1
ATOM 755 N N . ALA A 1 98 ? -26.156 3.571 5.207 1.00 8.76 98 ALA A N 1
ATOM 756 C CA . ALA A 1 98 ? -26.203 4.798 4.415 1.00 8.79 98 ALA A CA 1
ATOM 757 C C . ALA A 1 98 ? -27.436 5.630 4.760 1.00 7.98 98 ALA A C 1
ATOM 758 O O . ALA A 1 98 ? -27.361 6.862 4.836 1.00 8.53 98 ALA A O 1
ATOM 760 N N . ALA A 1 99 ? -28.575 4.970 4.986 1.00 8.18 99 ALA A N 1
ATOM 761 C CA . ALA A 1 99 ? -29.794 5.676 5.371 1.00 9.11 99 ALA A CA 1
ATOM 762 C C . ALA A 1 99 ? -29.624 6.389 6.711 1.00 8.80 99 ALA A C 1
ATOM 763 O O . ALA A 1 99 ? -29.985 7.564 6.858 1.00 9.12 99 ALA A O 1
ATOM 765 N N . ILE A 1 100 ? -29.093 5.680 7.710 1.00 8.34 100 ILE A N 1
ATOM 766 C CA . ILE A 1 100 ? -28.859 6.305 9.011 1.00 8.50 100 ILE A CA 1
ATOM 767 C C . ILE A 1 100 ? -27.900 7.477 8.878 1.00 8.47 100 ILE A C 1
ATOM 768 O O . ILE A 1 100 ? -28.073 8.521 9.524 1.00 9.11 100 ILE A O 1
ATOM 773 N N . ASN A 1 101 ? -26.858 7.310 8.059 1.00 8.62 101 ASN A N 1
ATOM 774 C CA . ASN A 1 101 ? -25.869 8.365 7.877 1.00 8.88 101 ASN A CA 1
ATOM 775 C C . ASN A 1 101 ? -26.537 9.663 7.423 1.00 8.29 101 ASN A C 1
ATOM 776 O O . ASN A 1 101 ? -26.286 10.742 7.986 1.00 8.68 101 ASN A O 1
ATOM 781 N N . MET A 1 102 ? -27.406 9.574 6.405 1.00 8.40 102 MET A N 1
ATOM 782 C CA . MET A 1 102 ? -28.091 10.766 5.910 1.00 8.61 102 MET A CA 1
ATOM 783 C C . MET A 1 102 ? -28.979 11.396 6.975 1.00 8.86 102 MET A C 1
ATOM 784 O O . MET A 1 102 ? -29.040 12.626 7.083 1.00 9.41 102 MET A O 1
ATOM 789 N N . VAL A 1 103 ? -29.716 10.580 7.734 1.00 9.14 103 VAL A N 1
ATOM 790 C CA . VAL A 1 103 ? -30.596 11.130 8.762 1.00 9.52 103 VAL A CA 1
ATOM 791 C C . VAL A 1 103 ? -29.782 11.751 9.893 1.00 9.65 103 VAL A C 1
ATOM 792 O O . VAL A 1 103 ? -30.165 12.783 10.460 1.00 10.60 103 VAL A O 1
ATOM 796 N N . PHE A 1 104 ? -28.642 11.145 10.230 1.00 9.25 104 PHE A N 1
ATOM 797 C CA . PHE A 1 104 ? -27.744 11.738 11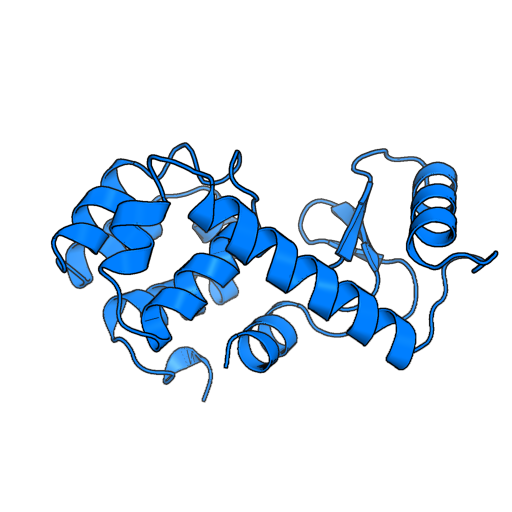.215 1.00 9.42 104 PHE A CA 1
ATOM 798 C C . PHE A 1 104 ? -27.285 13.119 10.762 1.00 9.46 104 PHE A C 1
ATOM 799 O O . PHE A 1 104 ? -27.265 14.068 11.557 1.00 10.59 104 PHE A O 1
ATOM 807 N N . GLN A 1 105 ? -26.932 13.255 9.487 1.00 9.61 105 GLN A N 1
ATOM 808 C CA . GLN A 1 105 ? -26.394 14.516 9.003 1.00 9.94 105 GLN A CA 1
ATOM 809 C C . GLN A 1 105 ? -27.472 15.581 8.847 1.00 10.48 105 GLN A C 1
ATOM 810 O O . GLN A 1 105 ? -27.249 16.744 9.206 1.00 12.13 105 GLN A O 1
ATOM 816 N N . MET A 1 106 ? -28.647 15.234 8.319 1.00 11.05 106 MET A N 1
ATOM 817 C CA A MET A 1 106 ? -29.606 16.286 8.015 0.24 12.42 106 MET A CA 1
ATOM 818 C CA B MET A 1 106 ? -29.653 16.213 7.924 0.76 12.34 106 MET A CA 1
ATOM 819 C C . MET A 1 106 ? -30.945 16.170 8.729 1.00 12.96 106 MET A C 1
ATOM 820 O O . MET A 1 106 ? -31.768 17.085 8.596 1.00 14.11 106 MET A O 1
ATOM 829 N N . GLY A 1 107 ? -31.169 15.122 9.513 1.00 13.30 107 GLY A N 1
ATOM 830 C CA . GLY A 1 107 ? -32.421 14.987 10.233 1.00 14.27 107 GLY A CA 1
ATOM 831 C C . GLY A 1 107 ? -33.571 14.589 9.332 1.00 15.95 107 GLY A C 1
ATOM 832 O O . GLY A 1 107 ? -33.439 14.577 8.106 1.00 16.01 107 GLY A O 1
ATOM 833 N N . GLU A 1 108 ? -34.716 14.265 9.935 1.00 18.32 108 GLU A N 1
ATOM 834 C CA . GLU A 1 108 ? -35.886 13.896 9.144 1.00 17.76 108 GLU A CA 1
ATOM 835 C C . GLU A 1 108 ? -36.350 15.050 8.267 1.00 17.96 108 GLU A C 1
ATOM 836 O O . GLU A 1 108 ? -36.786 14.838 7.128 1.00 19.31 108 GLU A O 1
ATOM 842 N N A THR A 1 109 ? -36.258 16.283 8.773 0.92 18.62 109 THR A N 1
ATOM 843 N N C THR A 1 109 ? -36.269 16.282 8.780 0.08 18.59 109 THR A N 1
ATOM 844 C CA A THR A 1 109 ? -36.680 17.439 7.988 0.92 19.28 109 THR A CA 1
ATOM 845 C CA C THR A 1 109 ? -36.804 17.439 8.067 0.08 19.19 109 THR A CA 1
ATOM 846 C C A THR A 1 109 ? -35.748 17.682 6.807 0.92 18.13 109 THR A C 1
ATOM 847 C C C THR A 1 109 ? -36.206 17.562 6.670 0.08 17.95 109 THR A C 1
ATOM 848 O O A THR A 1 109 ? -36.203 18.048 5.717 0.92 18.38 109 THR A O 1
ATOM 849 O O C THR A 1 109 ? -36.924 17.801 5.692 0.08 18.07 109 THR A O 1
ATOM 852 N N A GLY A 1 110 ? -34.441 17.487 7.002 0.92 16.09 110 GLY A N 1
ATOM 853 N N C GLY A 1 110 ? -34.885 17.395 6.558 0.08 17.22 110 GLY A N 1
ATOM 854 C CA A GLY A 1 110 ? -33.491 17.696 5.925 0.92 17.67 110 GLY A CA 1
ATOM 855 C CA C GLY A 1 110 ? -34.236 17.463 5.260 0.08 17.12 110 GLY A CA 1
ATOM 856 C C A GLY A 1 110 ? -33.618 16.705 4.791 0.92 16.14 110 GLY A C 1
ATOM 857 C C C GLY A 1 110 ? -34.255 16.167 4.480 0.08 16.75 110 GLY A C 1
ATOM 858 O O A GLY A 1 110 ? -33.181 17.003 3.674 0.92 17.53 110 GLY A O 1
ATOM 859 O O C GLY A 1 110 ? -33.998 16.180 3.271 0.08 16.84 110 GLY A O 1
ATOM 860 N N A VAL A 1 111 ? -34.209 15.532 5.048 0.92 16.74 111 VAL A N 1
ATOM 861 N N C VAL A 1 111 ? -34.552 15.046 5.144 0.08 16.59 111 VAL A N 1
ATOM 862 C CA A VAL A 1 111 ? -34.414 14.530 4.004 0.92 15.61 111 VAL A CA 1
ATOM 863 C CA C VAL A 1 111 ? -34.598 13.747 4.472 0.08 16.12 111 VAL A CA 1
ATOM 864 C C A VAL A 1 111 ? -35.816 14.564 3.414 0.92 15.43 111 VAL A C 1
ATOM 865 C C C VAL A 1 111 ? -35.896 13.535 3.704 0.08 16.06 111 VAL A C 1
ATOM 866 O O A VAL A 1 111 ? -36.135 13.717 2.574 0.92 14.77 111 VAL A O 1
ATOM 867 O O C VAL A 1 111 ? -35.964 12.645 2.845 0.08 15.89 111 VAL A O 1
ATOM 874 N N A ALA A 1 112 ? -36.660 15.517 3.821 0.92 15.55 112 ALA A N 1
ATOM 875 N N C ALA A 1 112 ? -36.913 14.366 3.947 0.08 16.28 112 ALA A N 1
ATOM 876 C CA A ALA A 1 112 ? -38.048 15.531 3.359 0.92 16.19 112 ALA A CA 1
ATOM 877 C CA C ALA A 1 112 ? -38.221 14.159 3.329 0.08 16.07 112 ALA A CA 1
ATOM 878 C C A ALA A 1 112 ? -38.158 15.651 1.843 0.92 16.05 112 ALA A C 1
ATOM 879 C C C ALA A 1 112 ? -38.200 14.473 1.835 0.08 15.88 112 ALA A C 1
ATOM 880 O O A ALA A 1 112 ? -39.086 15.094 1.245 0.92 16.51 112 ALA A O 1
ATOM 881 O O C ALA A 1 112 ? -38.587 13.637 1.010 0.08 16.07 112 ALA A O 1
ATOM 884 N N A GLY A 1 113 ? -37.231 16.362 1.203 0.92 15.26 113 GLY A N 1
ATOM 885 N N C GLY A 1 113 ? -37.749 15.676 1.467 0.08 15.86 113 GLY A N 1
ATOM 886 C CA A GLY A 1 113 ? -37.264 16.520 -0.237 0.92 15.21 113 GLY A CA 1
ATOM 887 C CA C GLY A 1 113 ? -37.756 16.140 0.085 0.08 15.51 113 GLY A CA 1
ATOM 888 C C A GLY A 1 113 ? -36.745 15.348 -1.037 0.92 13.98 113 GLY A C 1
ATOM 889 C C C GLY A 1 113 ? -37.106 15.194 -0.906 0.08 14.33 113 GLY A C 1
ATOM 890 O O A GLY A 1 113 ? -36.732 15.413 -2.271 0.92 14.45 113 GLY A O 1
ATOM 891 O O C GLY A 1 113 ? -37.297 15.300 -2.122 0.08 14.38 113 GLY A O 1
ATOM 892 N N . PHE A 1 114 ? -36.322 14.265 -0.371 1.00 14.07 114 PHE A N 1
ATOM 893 C CA . PHE A 1 114 ? -35.752 13.121 -1.069 1.00 13.40 114 PHE A CA 1
ATOM 894 C C . PHE A 1 114 ? -36.799 12.067 -1.434 1.00 12.77 114 PHE A C 1
ATOM 895 O O . PHE A 1 114 ? -36.451 10.899 -1.628 1.00 13.39 114 PHE A O 1
ATOM 903 N N . THR A 1 115 ? -38.067 12.474 -1.569 1.00 13.35 115 THR A N 1
ATOM 904 C CA . THR A 1 115 ? -39.158 11.554 -1.892 1.00 14.25 115 THR A CA 1
ATOM 905 C C . THR A 1 115 ? -38.863 10.693 -3.120 1.00 12.96 115 THR A C 1
ATOM 906 O O . THR A 1 115 ? -39.117 9.482 -3.120 1.00 13.23 115 THR A O 1
ATOM 910 N N . ASN A 1 116 ? -38.376 11.306 -4.202 1.00 12.78 116 ASN A N 1
ATOM 911 C CA . ASN A 1 116 ? -38.111 10.525 -5.408 1.00 12.14 116 ASN A CA 1
ATOM 912 C C . ASN A 1 116 ? -36.934 9.579 -5.207 1.00 11.99 116 ASN A C 1
ATOM 913 O O . ASN A 1 116 ? -36.956 8.446 -5.695 1.00 12.84 116 ASN A O 1
ATOM 916 N N . SER A 1 117 ? -35.902 10.023 -4.482 1.00 11.83 117 SER A N 1
ATOM 917 C CA . SER A 1 117 ? -34.785 9.137 -4.162 1.00 12.17 117 SER A CA 1
ATOM 918 C C . SER A 1 117 ? -35.265 7.940 -3.354 1.00 11.52 117 SER A C 1
ATOM 919 O O . SER A 1 117 ? -34.835 6.804 -3.587 1.00 11.38 117 SER A O 1
ATOM 922 N N . LEU A 1 118 ? -36.144 8.189 -2.381 1.00 12.03 118 LEU A N 1
ATOM 9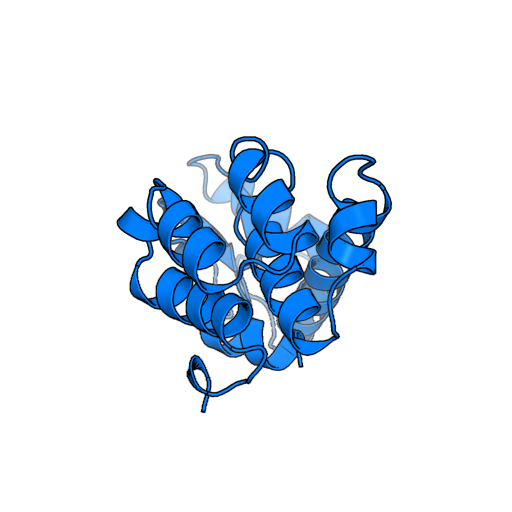23 C CA . LEU A 1 118 ? -36.672 7.118 -1.546 1.00 11.68 118 LEU A CA 1
ATOM 924 C C . LEU A 1 118 ? -37.416 6.087 -2.376 1.00 12.06 118 LEU A C 1
ATOM 925 O O . LEU A 1 118 ? -37.277 4.879 -2.147 1.00 12.26 118 LEU A O 1
ATOM 930 N N . ARG A 1 119 ? -38.216 6.544 -3.344 1.00 11.99 119 ARG A N 1
ATOM 931 C CA . ARG A 1 119 ? -38.927 5.609 -4.205 1.00 13.31 119 ARG A CA 1
ATOM 932 C C . ARG A 1 119 ? -37.952 4.760 -5.006 1.00 11.94 119 ARG A C 1
ATOM 933 O O . ARG A 1 119 ? -38.118 3.542 -5.105 1.00 12.60 119 ARG A O 1
ATOM 941 N N . MET A 1 120 ? -36.916 5.385 -5.574 1.00 11.57 120 MET A N 1
ATOM 942 C CA . MET A 1 120 ? -35.940 4.625 -6.348 1.00 11.24 120 MET A CA 1
ATOM 943 C C . MET A 1 120 ? -35.207 3.615 -5.474 1.00 10.44 120 MET A C 1
ATOM 944 O O . MET A 1 120 ? -34.938 2.492 -5.908 1.00 11.50 120 MET A O 1
ATOM 949 N N . LEU A 1 121 ? -34.879 3.994 -4.234 1.00 10.17 121 LEU A N 1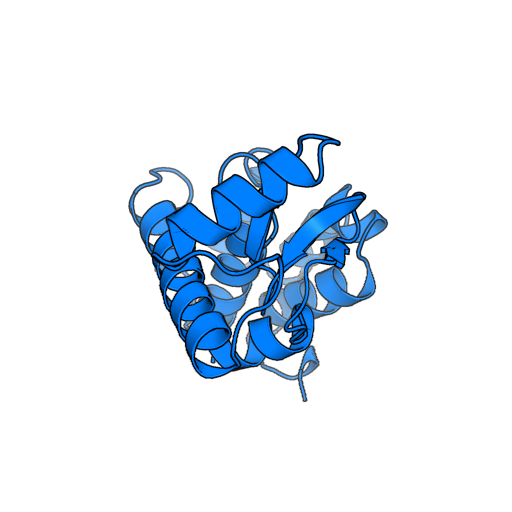
ATOM 950 C CA . LEU A 1 121 ? -34.245 3.050 -3.316 1.00 10.28 121 LEU A CA 1
ATOM 951 C C . LEU A 1 121 ? -35.168 1.883 -2.995 1.00 11.05 121 LEU A C 1
ATOM 952 O O . LEU A 1 121 ? -34.735 0.727 -2.983 1.00 10.90 121 LEU A O 1
ATOM 957 N N . GLN A 1 122 ? -36.441 2.168 -2.721 1.00 11.11 122 GLN A N 1
ATOM 958 C CA . GLN A 1 122 ? -37.387 1.094 -2.435 1.00 13.56 122 GLN A CA 1
ATOM 959 C C . GLN A 1 122 ? -37.538 0.160 -3.627 1.00 12.60 122 GLN A C 1
ATOM 960 O O . GLN A 1 122 ? -37.711 -1.054 -3.456 1.00 15.39 122 GLN A O 1
ATOM 966 N N . GLN A 1 123 ? -37.468 0.706 -4.841 1.00 12.47 123 GLN A N 1
ATOM 967 C CA . GLN A 1 123 ? -37.530 -0.077 -6.069 1.00 12.84 123 GLN A CA 1
ATOM 968 C C . GLN A 1 123 ? -36.222 -0.780 -6.388 1.00 12.15 123 GLN A C 1
ATOM 969 O O . GLN A 1 123 ? -36.170 -1.526 -7.374 1.00 13.16 123 GLN A O 1
ATOM 975 N N . LYS A 1 124 ? -35.170 -0.537 -5.602 1.00 11.27 124 LYS A N 1
ATOM 976 C CA . LYS A 1 124 ? -33.853 -1.133 -5.814 1.00 11.56 124 LYS A CA 1
ATOM 977 C C . LYS A 1 124 ? -33.256 -0.750 -7.164 1.00 11.56 124 LYS A C 1
ATOM 978 O O . LYS A 1 124 ? -32.501 -1.510 -7.770 1.00 13.10 124 LYS A O 1
ATOM 984 N N . ARG A 1 125 ? -33.571 0.461 -7.616 1.00 10.91 125 ARG A N 1
ATOM 985 C CA . ARG A 1 125 ? -32.984 1.014 -8.835 1.00 11.32 125 ARG A CA 1
ATOM 986 C C . ARG A 1 125 ? -31.769 1.836 -8.420 1.00 10.53 125 ARG A C 1
ATOM 987 O O . ARG A 1 125 ? -31.804 3.060 -8.318 1.00 11.08 125 ARG A O 1
ATOM 995 N N . TRP A 1 126 ? -30.672 1.125 -8.166 1.00 10.34 126 TRP A N 1
ATOM 996 C CA . TRP A 1 126 ? -29.570 1.720 -7.418 1.00 10.45 126 TRP A CA 1
ATOM 997 C C . TRP A 1 126 ? -28.857 2.811 -8.209 1.00 10.35 126 TRP A C 1
ATOM 998 O O . TRP A 1 126 ? -28.516 3.861 -7.647 1.00 10.58 126 TRP A O 1
ATOM 1009 N N . ASP A 1 127 ? -28.580 2.576 -9.498 1.00 10.90 127 ASP A N 1
ATOM 1010 C CA . ASP A 1 127 ? -27.885 3.603 -10.273 1.00 11.16 127 ASP A CA 1
ATOM 1011 C C . ASP A 1 127 ? -28.751 4.845 -10.425 1.00 10.57 127 ASP A C 1
ATOM 1012 O O . ASP A 1 127 ? -28.253 5.976 -10.341 1.00 11.03 127 ASP A O 1
ATOM 1017 N N . GLU A 1 128 ? -30.049 4.654 -10.664 1.00 10.91 128 GLU A N 1
ATOM 1018 C CA . GLU A 1 128 ? -30.948 5.795 -10.783 1.00 12.43 128 GLU A CA 1
ATOM 1019 C C . GLU A 1 128 ? -31.050 6.548 -9.469 1.00 10.37 128 GLU A C 1
ATOM 1020 O O . GLU A 1 128 ? -31.054 7.781 -9.454 1.00 11.09 128 GLU A O 1
ATOM 1026 N N . ALA A 1 129 ? -31.132 5.821 -8.353 1.00 10.18 129 ALA A N 1
ATOM 1027 C CA . ALA A 1 129 ? -31.161 6.476 -7.053 1.00 10.19 129 ALA A CA 1
ATOM 1028 C C . ALA A 1 129 ? -29.893 7.281 -6.824 1.00 10.16 129 ALA A C 1
ATOM 1029 O O . ALA A 1 129 ? -29.950 8.407 -6.320 1.00 10.49 129 ALA A O 1
ATOM 1031 N N . ALA A 1 130 ? -28.741 6.725 -7.198 1.00 9.95 130 ALA A N 1
ATOM 1032 C CA . ALA A 1 130 ? -27.478 7.431 -7.012 1.00 10.65 130 ALA A CA 1
ATOM 1033 C C . ALA A 1 130 ? -27.447 8.733 -7.801 1.00 10.54 130 ALA A C 1
ATOM 1034 O O . ALA A 1 130 ? -26.986 9.763 -7.292 1.00 11.51 130 ALA A O 1
ATOM 1036 N N . VAL A 1 131 ? -27.916 8.702 -9.051 1.00 10.85 131 VAL A N 1
ATOM 1037 C CA . VAL A 1 131 ? -27.985 9.921 -9.850 1.00 11.52 131 VAL A CA 1
ATOM 1038 C C . VAL A 1 131 ? -28.906 10.937 -9.187 1.00 11.32 131 VAL A C 1
ATOM 1039 O O . VAL A 1 131 ? -28.583 12.128 -9.093 1.00 12.62 131 VAL A O 1
ATOM 1043 N N . ASN A 1 132 ? -30.062 10.480 -8.704 1.00 10.43 132 ASN A N 1
ATOM 1044 C CA . ASN A 1 132 ? -31.030 11.398 -8.115 1.00 10.74 132 ASN A CA 1
ATOM 1045 C C . ASN A 1 132 ? -30.516 11.989 -6.805 1.00 9.86 132 ASN A C 1
ATOM 1046 O O . ASN A 1 132 ? -30.723 13.178 -6.530 1.00 10.85 132 ASN A O 1
ATOM 1051 N N . LEU A 1 133 ? -29.838 11.174 -5.988 1.00 10.29 133 LEU A N 1
ATOM 1052 C CA . LEU A 1 133 ? -29.332 11.636 -4.699 1.00 9.81 133 LEU A CA 1
ATOM 1053 C C . LEU A 1 133 ? -28.322 12.762 -4.856 1.00 10.05 133 LEU A C 1
ATOM 1054 O O . LEU A 1 133 ? -28.218 13.626 -3.974 1.00 10.77 133 LEU A O 1
ATOM 1059 N N . ALA A 1 134 ? -27.559 12.758 -5.950 1.00 10.61 134 ALA A N 1
ATOM 1060 C CA . ALA A 1 134 ? -26.536 13.768 -6.177 1.00 11.18 134 ALA A CA 1
ATOM 1061 C C . ALA A 1 134 ? -27.111 15.095 -6.645 1.00 10.83 134 ALA A C 1
ATOM 1062 O O . ALA A 1 134 ? -26.396 16.102 -6.624 1.00 12.26 134 ALA A O 1
ATOM 1064 N N . LYS A 1 135 ? -28.377 15.128 -7.052 1.00 10.63 135 LYS A N 1
ATOM 1065 C CA . LYS A 1 135 ? -29.016 16.376 -7.460 1.00 10.72 135 LYS A CA 1
ATOM 1066 C C . LYS A 1 135 ? -29.601 17.048 -6.219 1.00 10.04 135 LYS A C 1
ATOM 1067 O O . LYS A 1 135 ? -30.809 17.113 -6.015 1.00 11.03 135 LYS A O 1
ATOM 1073 N N . SER A 1 136 ? -28.704 17.535 -5.362 1.00 10.38 136 SER A N 1
ATOM 1074 C CA . SER A 1 136 ? -29.128 17.978 -4.043 1.00 9.94 136 SER A CA 1
ATOM 1075 C C . SER A 1 136 ? -28.150 19.007 -3.498 1.00 10.09 136 SER A C 1
ATOM 1076 O O . SER A 1 136 ? -26.952 18.962 -3.786 1.00 10.16 136 SER A O 1
ATOM 1079 N N . ARG A 1 137 ? -28.668 19.906 -2.657 1.00 9.88 137 ARG A N 1
ATOM 1080 C CA . ARG A 1 137 ? -27.778 20.779 -1.901 1.00 10.03 137 ARG A CA 1
ATOM 1081 C C . ARG A 1 137 ? -26.795 19.956 -1.087 1.00 9.93 137 ARG A C 1
ATOM 1082 O O . ARG A 1 137 ? -25.611 20.303 -0.991 1.00 11.52 137 ARG A O 1
ATOM 1090 N N . TRP A 1 138 ? -27.276 18.853 -0.506 1.00 9.76 138 TRP A N 1
ATOM 1091 C CA . TRP A 1 138 ? -26.430 17.952 0.270 1.00 10.35 138 TRP A CA 1
ATOM 1092 C C . TRP A 1 138 ? -25.162 17.583 -0.491 1.00 10.66 138 TRP A C 1
ATOM 1093 O O . TRP A 1 138 ? -24.041 17.763 0.007 1.00 11.00 138 TRP A O 1
ATOM 1104 N N . TYR A 1 139 ? -25.327 17.064 -1.710 1.00 10.10 139 TYR A N 1
ATOM 1105 C CA . TYR A 1 139 ? -24.179 16.644 -2.503 1.00 10.89 139 TYR A CA 1
ATOM 1106 C C . TYR A 1 139 ? -23.289 17.829 -2.852 1.00 11.34 139 TYR A C 1
ATOM 1107 O O . TYR A 1 139 ? -22.060 17.744 -2.754 1.00 12.98 139 TYR A O 1
ATOM 1116 N N . ASN A 1 140 ? -23.887 18.952 -3.242 1.00 10.25 140 ASN A N 1
ATOM 1117 C CA . ASN A 1 140 ? -23.073 20.084 -3.670 1.00 10.91 140 ASN A CA 1
ATOM 1118 C C . ASN A 1 140 ? -22.259 20.669 -2.520 1.00 10.84 140 ASN A C 1
ATOM 1119 O O . ASN A 1 140 ? -21.115 21.099 -2.715 1.00 12.49 140 ASN A O 1
ATOM 1124 N N . GLN A 1 141 ? -22.816 20.679 -1.314 1.00 10.47 141 GLN A N 1
ATOM 1125 C CA . GLN A 1 141 ? -22.114 21.301 -0.198 1.00 10.66 141 GLN A CA 1
ATOM 1126 C C . GLN A 1 141 ? -21.117 20.369 0.485 1.00 10.44 141 GLN A C 1
ATOM 1127 O O . GLN A 1 141 ? -20.075 20.838 0.961 1.00 11.68 141 GLN A O 1
ATOM 1133 N N . THR A 1 142 ? -21.394 19.065 0.548 1.00 10.24 142 THR A N 1
ATOM 1134 C CA . THR A 1 142 ? -20.455 18.087 1.107 1.00 10.23 142 THR A CA 1
ATOM 1135 C C . THR A 1 142 ? -20.281 16.953 0.105 1.00 9.41 142 THR A C 1
ATOM 1136 O O . THR A 1 142 ? -20.747 15.826 0.326 1.00 9.68 142 THR A O 1
ATOM 1140 N N . PRO A 1 143 ? -19.605 17.216 -1.016 1.00 9.38 143 PRO A N 1
ATOM 1141 C CA . PRO A 1 143 ? -19.582 16.218 -2.100 1.00 9.63 143 PRO A CA 1
ATOM 1142 C C . PRO A 1 143 ? -18.788 14.970 -1.787 1.00 9.41 143 PRO A C 1
ATOM 1143 O O . PRO A 1 143 ? -19.173 13.888 -2.235 1.00 10.06 143 PRO A O 1
ATOM 1147 N N . ASN A 1 144 ? -17.666 15.072 -1.077 1.00 10.40 144 ASN A N 1
ATOM 1148 C CA . ASN A 1 144 ? -16.902 13.854 -0.826 1.00 10.89 144 ASN A CA 1
ATOM 1149 C C . ASN A 1 144 ? -17.651 12.918 0.109 1.00 9.61 144 ASN A C 1
ATOM 1150 O O . ASN A 1 144 ? -17.705 11.708 -0.126 1.00 10.45 144 ASN A O 1
ATOM 1155 N N . ARG A 1 145 ? -18.244 13.463 1.169 1.00 9.79 145 ARG A N 1
ATOM 1156 C CA . ARG A 1 145 ? -19.034 12.634 2.068 1.00 9.53 145 ARG A CA 1
ATOM 1157 C C . ARG A 1 145 ? -20.279 12.097 1.365 1.00 9.74 145 ARG A C 1
ATOM 1158 O O . ARG A 1 145 ? -20.605 10.909 1.497 1.00 10.00 145 ARG A O 1
ATOM 1166 N N . ALA A 1 146 ? -20.977 12.946 0.606 1.00 10.19 146 ALA A N 1
ATOM 1167 C CA . ALA A 1 146 ? -22.152 12.475 -0.118 1.00 10.82 146 ALA A CA 1
ATOM 1168 C C . ALA A 1 146 ? -21.781 11.394 -1.126 1.00 10.43 146 ALA A C 1
ATOM 1169 O O . ALA A 1 146 ? -22.506 10.402 -1.271 1.00 10.65 146 ALA A O 1
ATOM 1171 N N . LYS A 1 147 ? -20.647 11.553 -1.818 1.00 10.40 147 LYS A N 1
ATOM 1172 C CA . LYS A 1 147 ? -20.210 10.513 -2.748 1.00 10.34 147 LYS A CA 1
ATOM 1173 C C . LYS A 1 147 ? -19.995 9.180 -2.037 1.00 9.53 147 LYS A C 1
ATOM 1174 O O . LYS A 1 147 ? -20.347 8.123 -2.574 1.00 10.25 147 LYS A O 1
ATOM 1180 N N . ARG A 1 148 ? -19.422 9.196 -0.827 1.00 9.57 148 ARG A N 1
ATOM 1181 C CA . ARG A 1 148 ? -19.229 7.937 -0.108 1.00 9.33 148 ARG A CA 1
ATOM 1182 C C . ARG A 1 148 ? -20.565 7.302 0.241 1.00 8.54 148 ARG A C 1
ATOM 1183 O O . ARG A 1 148 ? -20.751 6.087 0.083 1.00 9.27 148 ARG A O 1
ATOM 1191 N N . VAL A 1 149 ? -21.501 8.110 0.742 1.00 8.59 149 VAL A N 1
ATOM 1192 C CA . VAL A 1 149 ? -22.816 7.596 1.105 1.00 8.83 149 VAL A CA 1
ATOM 1193 C C . VAL A 1 149 ? -23.540 7.076 -0.132 1.00 8.76 149 VAL A C 1
ATOM 1194 O O . VAL A 1 149 ? -24.145 5.992 -0.110 1.00 9.15 149 VAL A O 1
ATOM 1198 N N . ILE A 1 150 ? -23.476 7.833 -1.231 1.00 9.20 150 ILE A N 1
ATOM 1199 C CA . ILE A 1 150 ? -24.138 7.424 -2.467 1.00 9.57 150 ILE A CA 1
ATOM 1200 C C . ILE A 1 150 ? -23.535 6.132 -3.007 1.00 9.71 150 ILE A C 1
ATOM 1201 O O . ILE A 1 150 ? -24.263 5.238 -3.457 1.00 10.18 150 ILE A O 1
ATOM 1206 N N . THR A 1 151 ? -22.205 6.003 -2.970 1.00 9.85 151 THR A N 1
ATOM 1207 C CA . THR A 1 151 ? -21.581 4.756 -3.411 1.00 10.50 151 THR A CA 1
ATOM 1208 C C . THR A 1 151 ? -22.051 3.579 -2.569 1.00 10.11 151 THR A C 1
ATOM 1209 O O . THR A 1 151 ? -22.236 2.464 -3.082 1.00 10.83 151 THR A O 1
ATOM 1213 N N . THR A 1 152 ? -22.262 3.814 -1.274 1.00 9.75 152 THR A N 1
ATOM 1214 C CA . THR A 1 152 ? -22.775 2.765 -0.402 1.00 10.01 152 THR A CA 1
ATOM 1215 C C . THR A 1 152 ? -24.188 2.349 -0.816 1.00 9.81 152 THR A C 1
ATOM 1216 O O . THR A 1 152 ? -24.494 1.152 -0.892 1.00 10.35 152 THR A O 1
ATOM 1220 N N . PHE A 1 153 ? -25.054 3.321 -1.128 1.00 9.88 153 PHE A N 1
ATOM 1221 C CA . PHE A 1 153 ? -26.375 2.989 -1.663 1.00 11.03 153 PHE A CA 1
ATOM 1222 C C . PHE A 1 153 ? -26.278 2.327 -3.037 1.00 11.16 153 PHE A C 1
ATOM 1223 O O . PHE A 1 153 ? -27.086 1.446 -3.367 1.00 12.19 153 PHE A O 1
ATOM 1231 N N . ARG A 1 154 ? -25.341 2.769 -3.880 1.00 11.09 154 ARG A N 1
ATOM 1232 C CA . ARG A 1 154 ? -25.289 2.236 -5.238 1.00 11.69 154 ARG A CA 1
ATOM 1233 C C . ARG A 1 154 ? -24.853 0.777 -5.244 1.00 10.69 154 ARG A C 1
ATOM 1234 O O . ARG A 1 154 ? -25.396 -0.040 -6.002 1.00 11.91 154 ARG A O 1
ATOM 1242 N N . THR A 1 155 ? -23.878 0.432 -4.398 1.00 12.49 155 THR A N 1
ATOM 1243 C CA . THR A 1 155 ? -23.227 -0.868 -4.450 1.00 12.83 155 THR A CA 1
ATOM 1244 C C . THR A 1 155 ? -23.625 -1.817 -3.332 1.00 12.06 155 THR A C 1
ATOM 1245 O O . THR A 1 155 ? -23.466 -3.031 -3.501 1.00 13.25 155 THR A O 1
ATOM 1249 N N . GLY A 1 156 ? -24.098 -1.312 -2.192 1.00 12.09 156 GLY A N 1
ATOM 1250 C CA . GLY A 1 156 ? -24.322 -2.186 -1.058 1.00 12.78 156 GLY A CA 1
ATOM 1251 C C . GLY A 1 156 ? -23.055 -2.756 -0.470 1.00 11.06 156 GLY A C 1
ATOM 1252 O O . GLY A 1 156 ? -23.099 -3.793 0.203 1.00 12.06 156 GLY A O 1
ATOM 1253 N N . THR A 1 157 ? -21.919 -2.111 -0.720 1.00 11.38 157 THR A N 1
ATOM 1254 C CA . THR A 1 157 ? -20.624 -2.499 -0.184 1.00 11.22 157 THR A CA 1
ATOM 1255 C C . THR A 1 157 ? -20.042 -1.337 0.603 1.00 9.99 157 THR A C 1
ATOM 1256 O O . THR A 1 157 ? -20.512 -0.197 0.521 1.00 10.71 157 THR A O 1
ATOM 1260 N N . TRP A 1 158 ? -18.974 -1.642 1.337 1.00 10.60 158 TRP A N 1
ATOM 1261 C CA . TRP A 1 158 ? -18.194 -0.656 2.065 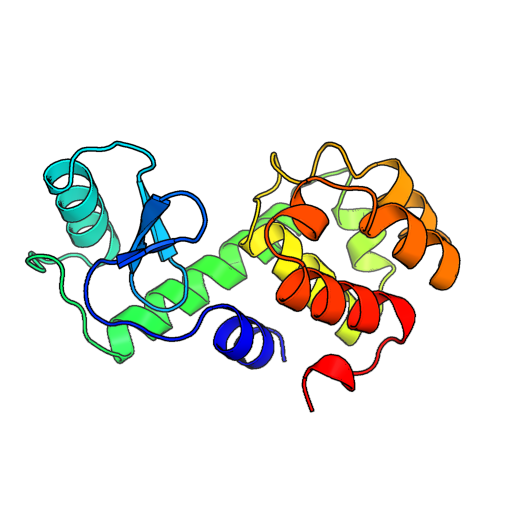1.00 10.80 158 TRP A CA 1
ATOM 1262 C C . TRP A 1 158 ? -17.039 -0.086 1.247 1.00 11.10 158 TRP A C 1
ATOM 1263 O O . TRP A 1 158 ? -16.136 0.532 1.825 1.00 11.76 158 TRP A O 1
ATOM 1274 N N . ASP A 1 159 ? -17.066 -0.237 -0.081 1.00 11.40 159 ASP A N 1
ATOM 1275 C CA . ASP A 1 159 ? -15.898 0.098 -0.895 1.00 12.08 159 ASP A CA 1
ATOM 1276 C C . ASP A 1 159 ? -15.459 1.549 -0.712 1.00 12.17 159 ASP A C 1
ATOM 1277 O O . ASP A 1 159 ? -14.258 1.847 -0.740 1.00 13.43 159 ASP A O 1
ATOM 1282 N N . ALA A 1 160 ? -16.409 2.472 -0.548 1.00 11.86 160 ALA A N 1
ATOM 1283 C CA . ALA A 1 160 ? -16.036 3.878 -0.441 1.00 12.48 160 ALA A CA 1
ATOM 1284 C C . ALA A 1 160 ? -15.343 4.205 0.876 1.00 13.19 160 ALA A C 1
ATOM 1285 O O . ALA A 1 160 ? -14.654 5.227 0.962 1.00 16.65 160 ALA A O 1
ATOM 1287 N N . TYR A 1 161 ? -15.514 3.372 1.898 1.00 11.41 161 TYR A N 1
ATOM 1288 C CA . TYR A 1 161 ? -14.915 3.588 3.209 1.00 12.55 161 TYR A CA 1
ATOM 1289 C C . TYR A 1 161 ? -13.673 2.744 3.435 1.00 14.84 161 TYR A C 1
ATOM 1290 O O . TYR A 1 161 ? -12.967 2.958 4.427 1.00 21.91 161 TYR A O 1
ATOM 1299 N N . LYS A 1 162 ? -13.406 1.787 2.556 1.00 16.91 162 LYS A N 1
ATOM 1300 C CA . LYS A 1 162 ? -12.163 1.036 2.582 1.00 19.08 162 LYS A CA 1
ATOM 1301 C C . LYS A 1 162 ? -11.125 1.772 1.747 1.00 20.84 162 LYS A C 1
ATOM 1302 O O . LYS A 1 162 ? -9.999 1.988 2.190 1.00 25.06 162 LYS A O 1
#

Organism: Enterobacteria phage T4 (NCBI:txid10665)

Nearest PDB structures (foldseek):
  3fa0-assembly1_A  TM=1.002E+00  e=1.390E-25  Tequatrovirus T4
  4w58-assembly1_A  TM=1.003E+00  e=1.626E-25  Tequatrovirus T4
  2o79-assembly1_A  TM=1.002E+00  e=5.141E-25  Tequatrovirus T4
  5v7d-assembly1_A  TM=1.001E+00  e=6.338E-25  Tequatrovirus T4
  2q9d-assembly1_A  TM=1.002E+00  e=6.338E-25  Tequatrovirus T4

Sequence (161 aa):
NIFEMLRIDEGLRLKIYKDTEGYYTIGIGHLLTKSPSLNAAKSELDKAIGRNCNGVITKDEAEKLFNQDVDAAVRGILRNAKLKPVYDSLDAVRRCAAINMVFQMMGETTGGVVAAGGFTNSLRMLQQKRWDEAAVNLAKSRWYNQTPNRAKRVITTFRTGTWDAYK

Foldseek 3Di:
DLLVLLCVVQPAAFFWDADLVGATAHGSGHGQDNDPDVVSSQVSVCVQQVHNAVRGDDNVSSVVVVVVLLVVLVVQQCVDPLRNVLLVQDDPLLVSLSSSVCSVPNPVVVVVCNVLSVCSSVLVLVVSLVSQCVDPVCVSVVLSSVQSSVCSNPVDNVSVD

Radius of gyration: 16.13 Å; Cα contacts (8 Å, |Δi|>4): 214; chains: 1; bounding box: 32×37×45 Å

InterPro domains:
  IPR001165 T4-type lysozyme [PR00684] (4-23)
  IPR001165 T4-type lysozyme [PR00684] (24-42)
  IPR001165 T4-type lysozyme [PR00684] (51-70)
  IPR001165 T4-type lysozyme [PR00684] (72-92)
  IPR001165 T4-type lysozyme [PR00684] (95-114)
  IPR001165 T4-type lysozyme [PR00684] (118-137)
  IPR001165 T4-type lysozyme [PR00684] (138-159)
  IPR002196 Glycoside hydrolase, family 24 [PF00959] (11-141)
  IPR023346 Lysozyme-like domain superfamily [SSF53955] (1-161)
  IPR023347 Lysozyme domain superfamily [G3DSA:1.10.530.40] (2-162)
  IPR034690 Endolysin T4 type [MF_04110] (1-159)
  IPR052619 Bacteriophage lysozyme-like [PTHR37406] (4-161)

Secondary structure (DSSP, 8-state):
-HHHHHHHHH--EEEEEE-TTS-EEEETTEEEESSS-HHHHHHHHHHHHTS--TTB--HHHHHHHHHHHHHHHHHHHHH-TTHHHHHHHS-HHHHHHHHHHHHHHHHHHTGGGHHHHHHHHTT-HHHHHHHHHSSHHHHHSHHHHHHHHHHHHHSSSTTT-